Protein AF-A0A2V9BTN6-F1 (afdb_monomer_lite)

Secondary structure (DSSP, 8-state):
------------------S-B--STT--SBP-EEETTEEE-HHHHHHHHHHHHHHH-TTT-SS------HHHHHHHHHHHHHHHHHHHHH-TT--HHHHHHHHHHHHHHHHHHHHHHS----TTTTS---------------

Sequence (142 aa):
MGDRSESRGVGPVDTKLAQRNCCESACHSAAATSLDQQALCLNHFLLRCYAQLEAVDPRGQKSRELRVDLATVRAFIEECSRKALEVSLQSENLTNLERARLLDILLWASELFLVLRAPRVTFGDYAASPDTRGAKRMASRF

Foldseek 3Di:
DDDDDPDPDPDPPCPPPPFDFFPDPPGRHTFLFDAPNGGHRLVVLLVVLVVLLLVLDPVNDPDDPPPDDLVVSLVRLVRSLVGLVVSLVPPPDDDPVSNVSSVVSNVSSVVSNVVSPDPPPPPPPPPDDPPDDDDDDDDDDD

Structure (mmCIF, N/CA/C/O backbone):
data_AF-A0A2V9BTN6-F1
#
_entry.id   AF-A0A2V9BTN6-F1
#
loop_
_atom_site.group_PDB
_atom_site.id
_atom_site.type_symbol
_atom_site.label_atom_id
_atom_site.label_alt_id
_atom_site.label_comp_id
_atom_site.label_asym_id
_atom_site.label_entity_id
_atom_site.label_seq_id
_atom_site.pdbx_PDB_ins_code
_atom_site.Cartn_x
_atom_site.Cartn_y
_atom_site.Cartn_z
_atom_site.occupancy
_atom_site.B_iso_or_equiv
_atom_site.auth_seq_id
_atom_site.auth_comp_id
_atom_site.auth_asym_id
_atom_site.auth_atom_id
_atom_site.pdbx_PDB_model_num
ATOM 1 N N . MET A 1 1 ? 21.701 43.353 26.418 1.00 44.03 1 MET A N 1
ATOM 2 C CA . MET A 1 1 ? 20.963 43.387 25.138 1.00 44.03 1 MET A CA 1
ATOM 3 C C . MET A 1 1 ? 20.874 41.945 24.673 1.00 44.03 1 MET A C 1
ATOM 5 O O . MET A 1 1 ? 21.898 41.391 24.311 1.00 44.03 1 MET A O 1
ATOM 9 N N . GLY A 1 2 ? 19.726 41.305 24.909 1.00 40.38 2 GLY A N 1
ATOM 10 C CA . GLY A 1 2 ? 19.556 39.851 24.822 1.00 40.38 2 GLY A CA 1
ATOM 11 C C . GLY A 1 2 ? 19.148 39.361 23.432 1.00 40.38 2 GLY A C 1
ATOM 12 O O . GLY A 1 2 ? 18.464 40.071 22.697 1.00 40.38 2 GLY A O 1
ATOM 13 N N . ASP A 1 3 ? 19.609 38.148 23.141 1.00 38.88 3 ASP A N 1
ATOM 14 C CA . ASP A 1 3 ? 19.435 37.302 21.960 1.00 38.88 3 ASP A CA 1
ATOM 15 C C . ASP A 1 3 ? 18.065 37.337 21.266 1.00 38.88 3 ASP A C 1
ATOM 17 O O . ASP A 1 3 ? 17.017 37.144 21.884 1.00 38.88 3 ASP A O 1
ATOM 21 N N . ARG A 1 4 ? 18.093 37.452 19.931 1.00 45.94 4 ARG A N 1
ATOM 22 C CA . ARG A 1 4 ? 16.989 37.055 19.047 1.00 45.94 4 ARG A CA 1
ATOM 23 C C . ARG A 1 4 ? 17.222 35.617 18.588 1.00 45.94 4 ARG A C 1
ATOM 25 O O . ARG A 1 4 ? 17.919 35.377 17.610 1.00 45.94 4 ARG A O 1
ATOM 32 N N . SER A 1 5 ? 16.601 34.670 19.282 1.00 45.56 5 SER A N 1
ATOM 33 C CA . SER A 1 5 ? 16.391 33.322 18.752 1.00 45.56 5 SER A CA 1
ATOM 34 C C . SER A 1 5 ? 15.213 33.346 17.772 1.00 45.56 5 SER A C 1
ATOM 36 O O . SER A 1 5 ? 14.057 33.439 18.179 1.00 45.56 5 SER A O 1
ATOM 38 N N . GLU A 1 6 ? 15.501 33.283 16.471 1.00 45.09 6 GLU A N 1
ATOM 39 C CA . GLU A 1 6 ? 14.506 33.003 15.432 1.00 45.09 6 GLU A CA 1
ATOM 40 C C . GLU A 1 6 ? 14.178 31.507 15.431 1.00 45.09 6 GLU A C 1
ATOM 42 O O . GLU A 1 6 ? 14.824 30.688 14.779 1.00 45.09 6 GLU A O 1
ATOM 47 N N . SER A 1 7 ? 13.140 31.134 16.175 1.00 42.44 7 SER A N 1
ATOM 48 C CA . SER A 1 7 ? 12.521 29.818 16.053 1.00 42.44 7 SER A CA 1
ATOM 49 C C . SER A 1 7 ? 11.620 29.803 14.816 1.00 42.44 7 SER A C 1
ATOM 51 O O . SER A 1 7 ? 10.448 30.174 14.872 1.00 42.44 7 SER A O 1
ATOM 53 N N . ARG A 1 8 ? 12.164 29.362 13.675 1.00 42.91 8 ARG A N 1
ATOM 54 C CA . ARG A 1 8 ? 11.368 28.930 12.514 1.00 42.91 8 ARG A CA 1
ATOM 55 C C . ARG A 1 8 ? 10.612 27.653 12.886 1.00 42.91 8 ARG A C 1
ATOM 57 O O . ARG A 1 8 ? 11.092 26.543 12.675 1.00 42.91 8 ARG A O 1
ATOM 64 N N . GLY A 1 9 ? 9.430 27.826 13.469 1.00 39.28 9 GLY A N 1
ATOM 65 C CA . GLY A 1 9 ? 8.462 26.755 13.650 1.00 39.28 9 GLY A CA 1
ATOM 66 C C . GLY A 1 9 ? 7.950 26.298 12.288 1.00 39.28 9 GLY A C 1
ATOM 67 O O . GLY A 1 9 ? 7.172 26.998 11.644 1.00 39.28 9 GLY A O 1
ATOM 68 N N . VAL A 1 10 ? 8.403 25.129 11.841 1.00 50.78 10 VAL A N 1
ATOM 69 C CA . VAL A 1 10 ? 7.722 24.365 10.795 1.00 50.78 10 VAL A CA 1
ATOM 70 C C . VAL A 1 10 ? 6.405 23.911 11.413 1.00 50.78 10 VAL A C 1
ATOM 72 O O . VAL A 1 10 ? 6.391 23.056 12.296 1.00 50.78 10 VAL A O 1
ATOM 75 N N . GLY A 1 11 ? 5.313 24.570 11.025 1.00 40.47 11 GLY A N 1
ATOM 76 C CA . GLY A 1 11 ? 3.977 24.215 11.487 1.00 40.47 11 GLY A CA 1
ATOM 77 C C . GLY A 1 11 ? 3.644 22.763 11.129 1.00 40.47 11 GLY A C 1
ATOM 78 O O . GLY A 1 11 ? 4.127 22.260 10.108 1.00 40.47 11 GLY A O 1
ATOM 79 N N . PRO A 1 12 ? 2.828 22.078 11.945 1.00 46.53 12 PRO A N 1
ATOM 80 C CA . PRO A 1 12 ? 2.348 20.755 11.600 1.00 46.53 12 PRO A CA 1
ATOM 81 C C . PRO A 1 12 ? 1.526 20.882 10.317 1.00 46.53 12 PRO A C 1
ATOM 83 O O . PRO A 1 12 ? 0.566 21.650 10.246 1.00 46.53 12 PRO A O 1
ATOM 86 N N . VAL A 1 13 ? 1.928 20.149 9.280 1.00 53.28 13 VAL A N 1
ATOM 87 C CA . VAL A 1 13 ? 1.086 19.897 8.110 1.00 53.28 13 VAL A CA 1
ATOM 88 C C . VAL A 1 13 ? -0.055 18.993 8.560 1.00 53.28 13 VAL A C 1
ATOM 90 O O . VAL A 1 13 ? -0.032 17.778 8.380 1.00 53.28 13 VAL A O 1
ATOM 93 N N . ASP A 1 14 ? -1.042 19.614 9.201 1.00 49.50 14 ASP A N 1
ATOM 94 C CA . ASP A 1 14 ? -2.325 19.031 9.557 1.00 49.50 14 ASP A CA 1
ATOM 95 C C . ASP A 1 14 ? -3.089 18.787 8.254 1.00 49.50 14 ASP A C 1
ATOM 97 O O . ASP A 1 14 ? -3.955 19.551 7.821 1.00 49.50 14 ASP A O 1
ATOM 101 N N . THR A 1 15 ? -2.722 17.705 7.570 1.00 51.12 15 THR A N 1
ATOM 102 C CA . THR A 1 15 ? -3.526 17.156 6.483 1.00 51.12 15 THR A CA 1
ATOM 103 C C . THR A 1 15 ? -4.677 16.423 7.145 1.00 51.12 15 THR A C 1
ATOM 105 O O . THR A 1 15 ? -4.754 15.199 7.149 1.00 51.12 15 THR A O 1
ATOM 108 N N . LYS A 1 16 ? -5.563 17.199 7.773 1.00 49.19 16 LYS A N 1
ATOM 109 C CA . LYS A 1 16 ? -6.841 16.735 8.279 1.00 49.19 16 LYS A CA 1
ATOM 110 C C . LYS A 1 16 ? -7.566 16.190 7.058 1.00 49.19 16 LYS A C 1
ATOM 112 O O . LYS A 1 16 ? -8.104 16.959 6.262 1.00 49.19 16 LYS A O 1
ATOM 117 N N . LEU A 1 17 ? -7.505 14.873 6.860 1.00 54.03 17 LEU A N 1
ATOM 118 C CA . LEU A 1 17 ? -8.383 14.160 5.947 1.00 54.03 17 LEU A CA 1
ATOM 119 C C . LEU A 1 17 ? -9.787 14.541 6.398 1.00 54.03 17 LEU A C 1
ATOM 121 O O . LEU A 1 17 ? -10.294 14.027 7.394 1.00 54.03 17 LEU A O 1
ATOM 125 N N . ALA A 1 18 ? -10.362 15.551 5.737 1.00 51.16 18 ALA A N 1
ATOM 126 C CA . ALA A 1 18 ? -11.739 15.957 5.937 1.00 51.16 18 ALA A CA 1
ATOM 127 C C . ALA A 1 18 ? -12.548 14.667 5.950 1.00 51.16 18 ALA A C 1
ATOM 129 O O . ALA A 1 18 ? -12.333 13.861 5.048 1.00 51.16 18 ALA A O 1
ATOM 130 N N . GLN A 1 19 ? -13.363 14.452 6.989 1.00 58.34 19 GLN A N 1
ATOM 131 C CA . GLN A 1 19 ? -14.149 13.236 7.210 1.00 58.34 19 GLN A CA 1
ATOM 132 C C . GLN A 1 19 ? -14.859 12.836 5.916 1.00 58.34 19 GLN A C 1
ATOM 134 O O . GLN A 1 19 ? -15.944 13.311 5.590 1.00 58.34 19 GLN A O 1
ATOM 139 N N . ARG A 1 20 ? -14.186 12.006 5.132 1.00 74.38 20 ARG A N 1
ATOM 140 C CA . ARG A 1 20 ? -14.638 11.485 3.858 1.00 74.38 20 ARG A CA 1
ATOM 141 C C . ARG A 1 20 ? -14.792 10.004 4.101 1.00 74.38 20 ARG A C 1
ATOM 143 O O . ARG A 1 20 ? -13.949 9.379 4.743 1.00 74.38 20 ARG A O 1
ATOM 150 N N . ASN A 1 21 ? -15.896 9.455 3.630 1.00 90.19 21 ASN A N 1
ATOM 151 C CA . ASN A 1 21 ? -16.066 8.016 3.631 1.00 90.19 21 ASN A CA 1
ATOM 152 C C . ASN A 1 21 ? -15.182 7.416 2.540 1.00 90.19 21 ASN A C 1
ATOM 154 O O . ASN A 1 21 ? -14.773 8.103 1.599 1.00 90.19 21 ASN A O 1
ATOM 158 N N . CYS A 1 22 ? -14.886 6.133 2.688 1.00 93.56 22 CYS A N 1
ATOM 159 C CA . CYS A 1 22 ? -14.275 5.352 1.630 1.00 93.56 22 CYS A CA 1
ATOM 160 C C . CYS A 1 22 ? -15.092 5.498 0.335 1.00 93.56 22 CYS A C 1
ATOM 162 O O . CYS A 1 22 ? -16.316 5.407 0.365 1.00 93.56 22 CYS A O 1
ATOM 164 N N . CYS A 1 23 ? -14.425 5.729 -0.795 1.00 92.69 23 CYS A N 1
ATOM 165 C CA . CYS A 1 23 ? -15.085 5.926 -2.085 1.00 92.69 23 CYS A CA 1
ATOM 166 C C . CYS A 1 23 ? -15.519 4.619 -2.763 1.00 92.69 23 CYS A C 1
ATOM 168 O O . CYS A 1 23 ? -16.194 4.667 -3.787 1.00 92.69 23 CYS A O 1
ATOM 170 N N . GLU A 1 24 ? -15.124 3.465 -2.219 1.00 89.75 24 GLU A N 1
ATOM 171 C CA . GLU A 1 24 ? -15.551 2.159 -2.724 1.00 89.75 24 GLU A CA 1
ATOM 172 C C . GLU A 1 24 ? -17.053 1.943 -2.538 1.00 89.75 24 GLU A C 1
ATOM 174 O O . GLU A 1 24 ? -17.606 2.152 -1.452 1.00 89.75 24 GLU A O 1
ATOM 179 N N . SER A 1 25 ? -17.717 1.494 -3.605 1.00 80.44 25 SER A N 1
ATOM 180 C CA . SER A 1 25 ? -19.158 1.252 -3.595 1.00 80.44 25 SER A CA 1
ATOM 181 C C . SER A 1 25 ? -19.509 0.199 -2.542 1.00 80.44 25 SER A C 1
ATOM 183 O O . SER A 1 25 ? -18.883 -0.855 -2.495 1.00 80.44 25 SER A O 1
ATOM 185 N N . ALA A 1 26 ? -20.514 0.487 -1.711 1.00 87.12 26 ALA A N 1
ATOM 186 C CA . ALA A 1 26 ? -20.933 -0.305 -0.546 1.00 87.12 26 ALA A CA 1
ATOM 187 C C . ALA A 1 26 ? -20.013 -0.249 0.694 1.00 87.12 26 ALA A C 1
ATOM 189 O O . ALA A 1 26 ? -20.326 -0.879 1.709 1.00 87.12 26 ALA A O 1
ATOM 190 N N . CYS A 1 27 ? -18.935 0.545 0.684 1.00 91.81 27 CYS A N 1
ATOM 191 C CA . CYS A 1 27 ? -18.154 0.806 1.888 1.00 91.81 27 CYS A CA 1
ATOM 192 C C . CYS A 1 27 ? -18.684 2.033 2.642 1.00 91.81 27 CYS A C 1
ATOM 194 O O . CYS A 1 27 ? -18.744 3.133 2.104 1.00 91.81 27 CYS A O 1
ATOM 196 N N . HIS A 1 28 ? -19.009 1.856 3.922 1.00 89.00 28 HIS A N 1
ATOM 197 C CA . HIS A 1 28 ? -19.458 2.942 4.805 1.00 89.00 28 HIS A CA 1
ATOM 198 C C . HIS A 1 28 ? -18.395 3.342 5.838 1.00 89.00 28 HIS A C 1
ATOM 200 O O . HIS A 1 28 ? -18.660 4.129 6.742 1.00 89.00 28 HIS A O 1
ATOM 206 N N . SER A 1 29 ? -17.192 2.773 5.740 1.00 90.94 29 SER A N 1
ATOM 207 C CA . SER A 1 29 ? -16.096 3.061 6.662 1.00 90.94 29 SER A CA 1
ATOM 208 C C . SER A 1 29 ? -15.493 4.439 6.393 1.00 90.94 29 SER A C 1
ATOM 210 O O . SER A 1 29 ? -15.415 4.883 5.244 1.00 90.94 29 SER A O 1
ATOM 212 N N . ALA A 1 30 ? -14.996 5.083 7.450 1.00 91.31 30 ALA A N 1
ATOM 213 C CA . ALA A 1 30 ? -14.225 6.314 7.329 1.00 91.31 30 ALA A CA 1
ATOM 214 C C . ALA A 1 30 ? -12.954 6.083 6.495 1.00 91.31 30 ALA A C 1
ATOM 216 O O . ALA A 1 30 ? -12.308 5.033 6.601 1.00 91.31 30 ALA A O 1
ATOM 217 N N . ALA A 1 31 ? -12.596 7.059 5.663 1.00 92.88 31 ALA A N 1
ATOM 218 C CA . ALA A 1 31 ? -11.334 7.031 4.947 1.00 92.88 31 ALA A CA 1
ATOM 219 C C . ALA A 1 31 ? -10.174 7.180 5.938 1.00 92.88 31 ALA A C 1
ATOM 221 O O . ALA A 1 31 ? -10.172 8.073 6.783 1.00 92.88 31 ALA A O 1
ATOM 222 N N . ALA A 1 32 ? -9.189 6.297 5.809 1.00 92.25 32 ALA A N 1
ATOM 223 C CA . ALA A 1 32 ? -7.944 6.342 6.563 1.00 92.25 32 ALA A CA 1
ATOM 224 C C . ALA A 1 32 ? -6.860 7.103 5.792 1.00 92.25 32 ALA A C 1
ATOM 226 O O . ALA A 1 32 ? -5.973 7.696 6.392 1.00 92.25 32 ALA A O 1
ATOM 227 N N . THR A 1 33 ? -6.915 7.080 4.457 1.00 94.19 33 THR A N 1
ATOM 228 C CA . THR A 1 33 ? -5.950 7.769 3.598 1.00 94.19 33 THR A CA 1
ATOM 229 C C . THR A 1 33 ? -6.519 8.010 2.202 1.00 94.19 33 THR A C 1
ATOM 231 O O . THR A 1 33 ? -7.645 7.614 1.897 1.00 94.19 33 THR A O 1
ATOM 234 N N . SER A 1 34 ? -5.742 8.666 1.346 1.00 93.56 34 SER A N 1
ATOM 235 C CA . SER A 1 34 ? -6.013 8.779 -0.084 1.00 93.56 34 SER A CA 1
ATOM 236 C C . SER A 1 34 ? -4.938 8.050 -0.883 1.00 93.56 34 SER A C 1
ATOM 238 O O . SER A 1 34 ? -3.763 8.197 -0.562 1.00 93.56 34 SER A O 1
ATOM 240 N N . LEU A 1 35 ? -5.309 7.339 -1.940 1.00 93.81 35 LEU A N 1
ATOM 241 C CA . LEU A 1 35 ? -4.385 6.701 -2.882 1.00 93.81 35 LEU A CA 1
ATOM 242 C C . LEU A 1 35 ? -4.926 6.925 -4.292 1.00 93.81 35 LEU A C 1
ATOM 244 O O . LEU A 1 35 ? -6.116 6.696 -4.494 1.00 93.81 35 LEU A O 1
ATOM 248 N N . ASP A 1 36 ? -4.104 7.384 -5.243 1.00 90.31 36 ASP A N 1
ATOM 249 C CA . ASP A 1 36 ? -4.561 7.654 -6.618 1.00 90.31 36 ASP A CA 1
ATOM 250 C C . ASP A 1 36 ? -5.789 8.594 -6.645 1.00 90.31 36 ASP A C 1
ATOM 252 O O . ASP A 1 36 ? -6.806 8.353 -7.290 1.00 90.31 36 ASP A O 1
ATOM 256 N N . GLN A 1 37 ? -5.729 9.650 -5.822 1.00 89.44 37 GLN A N 1
ATOM 257 C CA . GLN A 1 37 ? -6.799 10.645 -5.613 1.00 89.44 37 GLN A CA 1
ATOM 258 C C . GLN A 1 37 ? -8.115 10.095 -5.023 1.00 89.44 37 GLN A C 1
ATOM 260 O O . GLN A 1 37 ? -9.080 10.843 -4.848 1.00 89.44 37 GLN A O 1
ATOM 265 N N . GLN A 1 38 ? -8.157 8.819 -4.643 1.00 91.94 38 GLN A N 1
ATOM 266 C CA . GLN A 1 38 ? -9.326 8.156 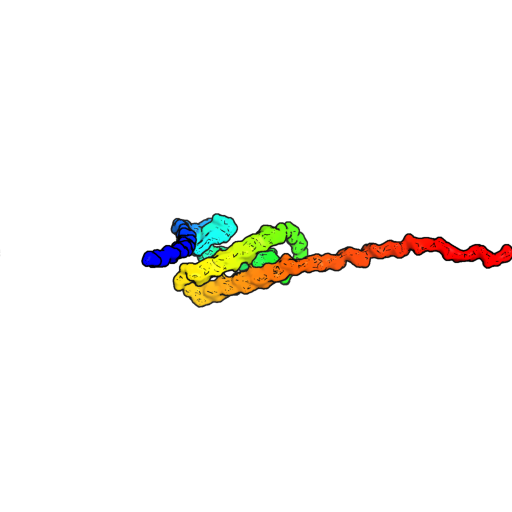-4.076 1.00 91.94 38 GLN A CA 1
ATOM 267 C C . GLN A 1 38 ? -9.205 8.034 -2.556 1.00 91.94 38 GLN A C 1
ATOM 269 O O . GLN A 1 38 ? -8.202 7.546 -2.043 1.00 91.94 38 GLN A O 1
ATOM 274 N N . ALA A 1 39 ? -10.219 8.493 -1.818 1.00 94.19 39 ALA A N 1
ATOM 275 C CA . ALA A 1 39 ? -10.267 8.368 -0.361 1.00 94.19 39 ALA A CA 1
ATOM 276 C C . ALA A 1 39 ? -10.672 6.938 0.023 1.00 94.19 39 ALA A C 1
ATOM 278 O O . ALA A 1 39 ? -11.772 6.503 -0.303 1.00 94.19 39 ALA A O 1
ATOM 279 N N . LEU A 1 40 ? -9.807 6.208 0.723 1.00 94.62 40 LEU A N 1
ATOM 280 C CA . LEU A 1 40 ? -9.992 4.791 1.034 1.00 94.62 40 LEU A CA 1
ATOM 281 C C . LEU A 1 40 ? -9.928 4.553 2.542 1.00 94.62 40 LEU A C 1
ATOM 283 O O . LEU A 1 40 ? -9.113 5.149 3.250 1.00 94.62 40 LEU A O 1
ATOM 287 N N . CYS A 1 41 ? -10.768 3.648 3.048 1.00 95.25 41 CYS A N 1
ATOM 288 C CA . CYS A 1 41 ? -10.557 3.083 4.380 1.00 95.25 41 CYS A CA 1
ATOM 289 C C . CYS A 1 41 ? -9.314 2.184 4.379 1.00 95.25 41 CYS A C 1
ATOM 291 O O . CYS A 1 41 ? -8.828 1.782 3.320 1.00 95.25 41 CYS A O 1
ATOM 293 N N . LEU A 1 42 ? -8.818 1.830 5.565 1.00 95.31 42 LEU A N 1
ATOM 294 C CA . LEU A 1 42 ? -7.598 1.034 5.700 1.00 95.31 42 LEU A CA 1
ATOM 295 C C . LEU A 1 42 ? -7.654 -0.279 4.906 1.00 95.31 42 LEU A C 1
ATOM 297 O O . LEU A 1 42 ? -6.726 -0.590 4.169 1.00 95.31 42 LEU A O 1
ATOM 301 N N . ASN A 1 43 ? -8.763 -1.016 4.979 1.00 95.75 43 ASN A N 1
ATOM 302 C CA . ASN A 1 43 ? -8.902 -2.284 4.258 1.00 95.75 43 ASN A CA 1
ATOM 303 C C . ASN A 1 43 ? -8.819 -2.114 2.736 1.00 95.75 43 ASN A C 1
ATOM 305 O O . ASN A 1 43 ? -8.092 -2.858 2.081 1.00 95.75 43 ASN A O 1
ATOM 309 N N . HIS A 1 44 ? -9.519 -1.128 2.171 1.00 96.44 44 HIS A N 1
ATOM 310 C CA . HIS A 1 44 ? -9.486 -0.888 0.726 1.00 96.44 44 HIS A CA 1
ATOM 311 C C . HIS A 1 44 ? -8.154 -0.304 0.262 1.00 96.44 44 HIS A C 1
ATOM 313 O O . HIS A 1 44 ? -7.684 -0.647 -0.819 1.00 96.44 44 HIS A O 1
ATOM 319 N N . PHE A 1 45 ? -7.506 0.507 1.099 1.00 96.75 45 PHE A N 1
ATOM 320 C CA . PHE A 1 45 ? -6.136 0.936 0.863 1.00 96.75 45 PHE A CA 1
ATOM 321 C C . PHE A 1 45 ? -5.189 -0.269 0.755 1.00 96.75 45 PHE A C 1
ATOM 323 O O . PHE A 1 45 ? -4.501 -0.407 -0.252 1.00 96.75 45 PHE A O 1
ATOM 330 N N . LEU A 1 46 ? -5.204 -1.180 1.737 1.00 97.06 46 LEU A N 1
ATOM 331 C CA . LEU A 1 46 ? -4.351 -2.375 1.739 1.00 97.06 46 LEU A CA 1
ATOM 332 C C . LEU A 1 46 ? -4.607 -3.260 0.511 1.00 97.06 46 LEU A C 1
ATOM 334 O O . LEU A 1 46 ? -3.663 -3.651 -0.170 1.00 97.06 46 LEU A O 1
ATOM 338 N N . LEU A 1 47 ? -5.877 -3.538 0.198 1.00 96.50 47 LEU A N 1
ATOM 339 C CA . LEU A 1 47 ? -6.256 -4.337 -0.972 1.00 96.50 47 LEU A CA 1
ATOM 340 C C . LEU A 1 47 ? -5.755 -3.715 -2.277 1.00 96.50 47 LEU A C 1
ATOM 342 O O . LEU A 1 47 ? -5.200 -4.423 -3.117 1.00 96.50 47 LEU A O 1
ATOM 346 N N . ARG A 1 48 ? -5.914 -2.396 -2.442 1.00 95.81 48 ARG A N 1
ATOM 347 C CA . ARG A 1 48 ? -5.473 -1.699 -3.654 1.00 95.81 48 ARG A CA 1
ATOM 348 C C . ARG A 1 48 ? -3.954 -1.674 -3.779 1.00 95.81 48 ARG A C 1
ATOM 350 O O . ARG A 1 48 ? -3.453 -1.884 -4.880 1.00 95.81 48 ARG A O 1
ATOM 357 N N . CYS A 1 49 ? -3.234 -1.478 -2.673 1.00 96.88 49 CYS A N 1
ATOM 358 C CA . CYS A 1 49 ? -1.779 -1.606 -2.643 1.00 96.88 49 CYS A CA 1
ATOM 359 C C . CYS A 1 49 ? -1.351 -3.000 -3.108 1.00 96.88 49 CYS A C 1
ATOM 361 O O . CYS A 1 49 ? -0.591 -3.104 -4.063 1.00 96.88 49 CYS A O 1
ATOM 363 N N . TYR A 1 50 ? -1.880 -4.065 -2.501 1.00 96.56 50 TYR A N 1
ATOM 364 C CA . TYR A 1 50 ? -1.502 -5.430 -2.868 1.00 96.56 50 TYR A CA 1
ATOM 365 C C . TYR A 1 50 ? -1.802 -5.760 -4.330 1.00 96.56 50 TYR A C 1
ATOM 367 O O . TYR A 1 50 ? -0.913 -6.233 -5.032 1.00 96.56 50 TYR A O 1
ATOM 375 N N . ALA A 1 51 ? -3.007 -5.448 -4.813 1.00 94.00 51 ALA A N 1
ATOM 376 C CA . ALA A 1 51 ? -3.394 -5.731 -6.194 1.00 94.00 51 ALA A CA 1
ATOM 377 C C . ALA A 1 51 ? -2.485 -5.027 -7.214 1.00 94.00 51 ALA A C 1
ATOM 379 O O . ALA A 1 51 ? -2.113 -5.607 -8.232 1.00 94.00 51 ALA A O 1
ATOM 380 N N . GLN A 1 52 ? -2.115 -3.773 -6.949 1.00 91.56 52 GLN A N 1
ATOM 381 C CA . GLN A 1 52 ? -1.259 -3.011 -7.854 1.00 91.56 52 GLN A CA 1
ATOM 382 C C . GLN A 1 52 ? 0.211 -3.426 -7.759 1.00 91.56 52 GLN A C 1
ATOM 384 O O . GLN A 1 52 ? 0.858 -3.551 -8.795 1.00 91.56 52 GLN A O 1
ATOM 389 N N . LEU A 1 53 ? 0.736 -3.688 -6.554 1.00 93.00 53 LEU A N 1
ATOM 390 C CA . LEU A 1 53 ? 2.102 -4.197 -6.377 1.00 93.00 53 LEU A CA 1
ATOM 391 C C . LEU A 1 53 ? 2.269 -5.560 -7.059 1.00 93.00 53 LEU A C 1
ATOM 393 O O . LEU A 1 53 ? 3.239 -5.763 -7.783 1.00 93.00 53 LEU A O 1
ATOM 397 N N . GLU A 1 54 ? 1.284 -6.450 -6.923 1.00 92.31 54 GLU A N 1
ATOM 398 C CA . GLU A 1 54 ? 1.251 -7.733 -7.629 1.00 92.31 54 GLU A CA 1
ATOM 399 C C . GLU A 1 54 ? 1.201 -7.545 -9.151 1.00 92.31 54 GLU A C 1
ATOM 401 O O . GLU A 1 54 ? 1.939 -8.201 -9.888 1.00 92.31 54 GLU A O 1
ATOM 406 N N . ALA A 1 55 ? 0.385 -6.605 -9.638 1.00 88.69 55 ALA A N 1
ATOM 407 C CA . ALA A 1 55 ? 0.268 -6.324 -11.064 1.00 88.69 55 ALA A CA 1
ATOM 408 C C . ALA A 1 55 ? 1.572 -5.808 -11.689 1.00 88.69 55 ALA A C 1
ATOM 410 O O . ALA A 1 55 ? 1.777 -6.009 -12.885 1.00 88.69 55 ALA A O 1
ATOM 411 N N . VAL A 1 56 ? 2.452 -5.158 -10.924 1.00 87.38 56 VAL A N 1
ATOM 412 C CA . VAL A 1 56 ? 3.725 -4.613 -11.430 1.00 87.38 56 VAL A CA 1
ATOM 413 C C . VAL A 1 56 ? 4.943 -5.459 -11.056 1.00 87.38 56 VAL A C 1
ATOM 415 O O . VAL A 1 56 ? 6.043 -5.158 -11.523 1.00 87.38 56 VAL A O 1
ATOM 418 N N . ASP A 1 57 ? 4.773 -6.520 -10.262 1.00 88.25 57 ASP A N 1
ATOM 419 C CA . ASP A 1 57 ? 5.872 -7.392 -9.857 1.00 88.25 57 ASP A CA 1
ATOM 420 C C . ASP A 1 57 ? 6.354 -8.254 -11.042 1.00 88.25 57 ASP A C 1
ATOM 422 O O . ASP A 1 57 ? 5.628 -9.133 -11.525 1.00 88.25 57 ASP A O 1
ATOM 426 N N . PRO A 1 58 ? 7.600 -8.066 -11.520 1.00 81.06 58 PRO A N 1
ATOM 427 C CA . PRO A 1 58 ? 8.124 -8.841 -12.639 1.00 81.06 58 PRO A CA 1
ATOM 428 C C . PRO A 1 58 ? 8.285 -10.332 -12.312 1.00 81.06 58 PRO A C 1
ATOM 430 O O . PRO A 1 58 ? 8.337 -11.142 -13.233 1.00 81.06 58 PRO A O 1
ATOM 433 N N . ARG A 1 59 ? 8.344 -10.714 -11.028 1.00 82.62 59 ARG A N 1
ATOM 434 C CA . ARG A 1 59 ? 8.446 -12.112 -10.580 1.00 82.62 59 ARG A CA 1
ATOM 435 C C . ARG A 1 59 ? 7.136 -12.878 -10.798 1.00 82.62 59 ARG A C 1
ATOM 437 O O . ARG A 1 59 ? 7.168 -14.093 -10.980 1.00 82.62 59 ARG A O 1
ATOM 444 N N . GLY A 1 60 ? 5.996 -12.181 -10.795 1.00 73.75 60 GLY A N 1
ATOM 445 C CA . GLY A 1 60 ? 4.665 -12.765 -11.002 1.00 73.75 60 GLY A CA 1
ATOM 446 C C . GLY A 1 60 ? 4.215 -12.806 -12.467 1.00 73.75 60 GLY A C 1
ATOM 447 O O . GLY A 1 60 ? 3.324 -13.578 -12.829 1.00 73.75 60 GLY A O 1
ATOM 448 N N . GLN A 1 61 ? 4.831 -12.006 -13.342 1.00 70.12 61 GLN A N 1
ATOM 449 C CA . GLN A 1 61 ? 4.407 -11.891 -14.736 1.00 70.12 61 GLN A CA 1
ATOM 450 C C . GLN A 1 61 ? 5.030 -12.974 -15.626 1.00 70.12 61 GLN A C 1
ATOM 452 O O . GLN A 1 61 ? 6.167 -12.866 -16.072 1.00 70.12 61 GLN A O 1
ATOM 457 N N . LYS A 1 62 ? 4.249 -14.013 -15.949 1.00 56.59 62 LYS A N 1
ATOM 458 C CA . LYS A 1 62 ? 4.731 -15.158 -16.743 1.00 56.59 62 LYS A CA 1
ATOM 459 C C . LYS A 1 62 ? 5.042 -14.876 -18.217 1.00 56.59 62 LYS A C 1
ATOM 461 O O . LYS A 1 62 ? 5.761 -15.673 -18.802 1.00 56.59 62 LYS A O 1
ATOM 466 N N . SER A 1 63 ? 4.543 -13.805 -18.836 1.00 51.31 63 SER A N 1
ATOM 467 C CA . SER A 1 63 ? 4.800 -13.541 -20.270 1.00 51.31 63 SER A CA 1
ATOM 468 C C . SER A 1 63 ? 4.147 -12.253 -20.781 1.00 51.31 63 SER A C 1
ATOM 470 O O . SER A 1 63 ? 3.673 -12.209 -21.917 1.00 51.31 63 SER A O 1
ATOM 472 N N . ARG A 1 64 ? 4.017 -11.213 -19.955 1.00 52.56 64 ARG A N 1
ATOM 473 C CA . ARG A 1 64 ? 3.408 -9.962 -20.412 1.00 52.56 64 ARG A CA 1
ATOM 474 C C . ARG A 1 64 ? 4.516 -8.930 -20.542 1.00 52.56 64 ARG A C 1
ATOM 476 O O . ARG A 1 64 ? 5.028 -8.421 -19.553 1.00 52.56 64 ARG A O 1
ATOM 483 N N . GLU A 1 65 ? 4.888 -8.625 -21.784 1.00 53.41 65 GLU A N 1
ATOM 484 C CA . GLU A 1 65 ? 5.525 -7.353 -22.132 1.00 53.41 65 GLU A CA 1
ATOM 485 C C . GLU A 1 65 ? 4.505 -6.252 -21.858 1.00 53.41 65 GLU A C 1
ATOM 487 O O . GLU A 1 65 ? 3.860 -5.692 -22.745 1.00 53.41 65 GLU A O 1
ATOM 492 N N . LEU A 1 66 ? 4.265 -6.003 -20.576 1.00 53.88 66 LEU A N 1
ATOM 493 C CA . LEU A 1 66 ? 3.448 -4.906 -20.145 1.00 53.88 66 LEU A CA 1
ATOM 494 C C . LEU A 1 66 ? 4.286 -3.669 -20.474 1.00 53.88 66 LEU A C 1
ATOM 496 O O . LEU A 1 66 ? 5.236 -3.339 -19.764 1.00 53.88 66 LEU A O 1
ATOM 500 N N . ARG A 1 67 ? 3.964 -3.012 -21.598 1.00 59.31 67 ARG A N 1
ATOM 501 C CA . ARG A 1 67 ? 4.402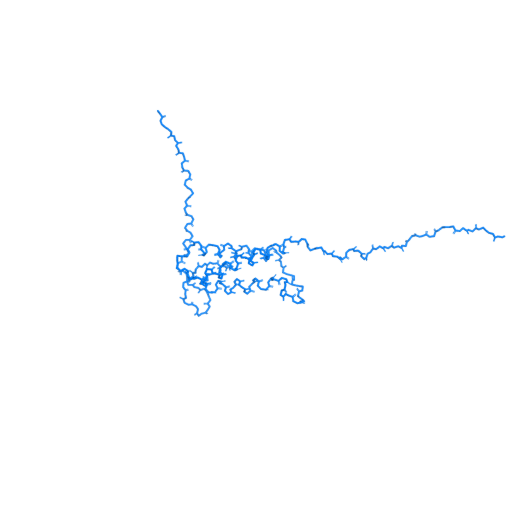 -1.644 -21.911 1.00 59.31 67 ARG A CA 1
ATOM 502 C C . ARG A 1 67 ? 3.757 -0.681 -20.908 1.00 59.31 67 ARG A C 1
ATOM 504 O O . ARG A 1 67 ? 3.014 0.214 -21.296 1.00 59.31 67 ARG A O 1
ATOM 511 N N . VAL A 1 68 ? 3.952 -0.918 -19.613 1.00 66.44 68 VAL A N 1
ATOM 512 C CA . VAL A 1 68 ? 3.572 0.056 -18.600 1.00 66.44 68 VAL A CA 1
ATOM 513 C C . VAL A 1 68 ? 4.592 1.158 -18.670 1.00 66.44 68 VAL A C 1
ATOM 515 O O . VAL A 1 68 ? 5.799 0.905 -18.729 1.00 66.44 68 VAL A O 1
ATOM 518 N N . ASP A 1 69 ? 4.093 2.380 -18.639 1.00 84.00 69 ASP A N 1
ATOM 519 C CA . ASP A 1 69 ? 4.933 3.517 -18.353 1.00 84.00 69 ASP A CA 1
ATOM 520 C C . ASP A 1 69 ? 5.606 3.322 -16.982 1.00 84.00 69 ASP A C 1
ATOM 522 O O . ASP A 1 69 ? 4.959 3.344 -15.932 1.00 84.00 69 ASP A O 1
ATOM 526 N N . LEU A 1 70 ? 6.924 3.103 -17.004 1.00 82.75 70 LEU A N 1
ATOM 527 C CA . LEU A 1 70 ? 7.731 2.910 -15.801 1.00 82.75 70 LEU A CA 1
ATOM 528 C C . LEU A 1 70 ? 7.663 4.124 -14.872 1.00 82.75 70 LEU A C 1
ATOM 530 O O . LEU A 1 70 ? 7.817 3.953 -13.664 1.00 82.75 70 LEU A O 1
ATOM 534 N N . ALA A 1 71 ? 7.442 5.330 -15.406 1.00 87.12 71 ALA A N 1
ATOM 535 C CA . ALA A 1 71 ? 7.285 6.525 -14.585 1.00 87.12 71 ALA A CA 1
ATOM 536 C C . ALA A 1 71 ? 5.994 6.450 -13.762 1.00 87.12 71 ALA A C 1
ATOM 538 O O . ALA A 1 71 ? 6.044 6.619 -12.545 1.00 87.12 71 ALA A O 1
ATOM 539 N N . THR A 1 72 ? 4.873 6.093 -14.394 1.00 88.50 72 THR A N 1
ATOM 540 C CA . THR A 1 72 ? 3.593 5.860 -13.709 1.00 88.50 72 THR A CA 1
ATOM 541 C C . THR A 1 72 ? 3.699 4.761 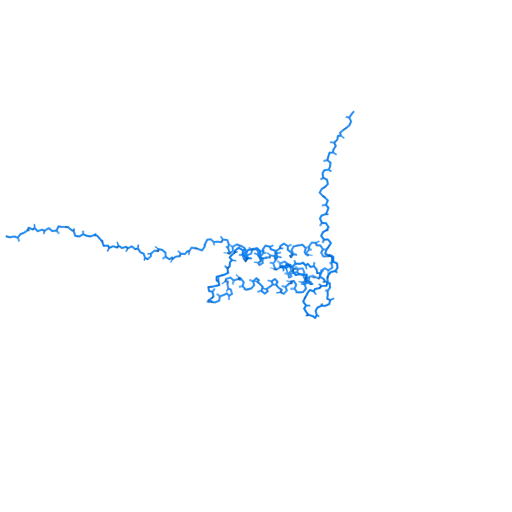-12.644 1.00 88.50 72 THR A C 1
ATOM 543 O O . THR A 1 72 ? 3.247 4.956 -11.517 1.00 88.50 72 THR A O 1
ATOM 546 N N . VAL A 1 73 ? 4.355 3.632 -12.947 1.00 89.44 73 VAL A N 1
ATOM 547 C CA . VAL A 1 73 ? 4.551 2.547 -11.961 1.00 89.44 73 VAL A CA 1
ATOM 548 C C . VAL A 1 73 ? 5.359 3.022 -10.758 1.00 89.44 73 VAL A C 1
ATOM 550 O O . VAL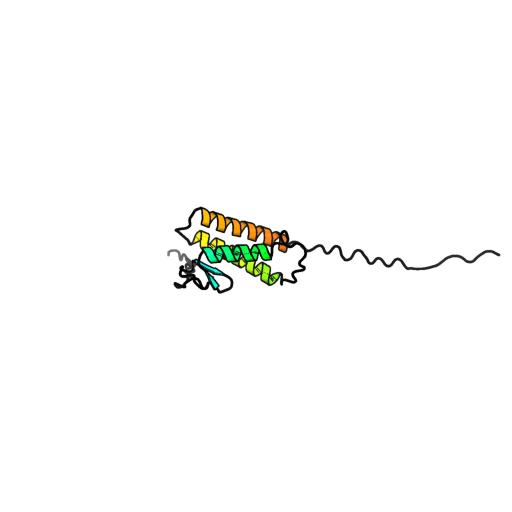 A 1 73 ? 4.980 2.766 -9.617 1.00 89.44 73 VAL A O 1
ATOM 553 N N . ARG A 1 74 ? 6.476 3.716 -10.999 1.00 90.00 74 ARG A N 1
ATOM 554 C CA . ARG A 1 74 ? 7.330 4.231 -9.921 1.00 90.00 74 ARG A CA 1
ATOM 555 C C . ARG A 1 74 ? 6.579 5.233 -9.053 1.00 90.00 74 ARG A C 1
ATOM 557 O O . ARG A 1 74 ? 6.628 5.104 -7.836 1.00 90.00 74 ARG A O 1
ATOM 564 N N . ALA A 1 75 ? 5.842 6.157 -9.668 1.00 91.88 75 ALA A N 1
ATOM 565 C CA . ALA A 1 75 ? 5.030 7.132 -8.946 1.00 91.88 75 ALA A CA 1
ATOM 566 C C . ALA A 1 75 ? 3.994 6.450 -8.040 1.00 91.88 75 ALA A C 1
ATOM 568 O O . ALA A 1 75 ? 3.831 6.845 -6.887 1.00 91.88 75 ALA A O 1
ATOM 569 N N . PHE A 1 76 ? 3.347 5.385 -8.524 1.00 92.50 76 PHE A N 1
ATOM 570 C CA . PHE A 1 76 ? 2.406 4.613 -7.718 1.00 92.50 76 PHE A CA 1
ATOM 571 C C . PHE A 1 76 ? 3.089 3.899 -6.539 1.00 92.50 76 PHE A C 1
ATOM 573 O O . PHE A 1 76 ? 2.609 3.984 -5.412 1.00 92.50 76 PHE A O 1
ATOM 580 N N . ILE A 1 77 ? 4.228 3.234 -6.763 1.00 93.88 77 ILE A N 1
ATOM 581 C CA . ILE A 1 77 ? 4.993 2.561 -5.695 1.00 93.88 77 ILE A CA 1
ATOM 582 C C . ILE A 1 77 ? 5.435 3.572 -4.623 1.00 93.88 77 ILE A C 1
ATOM 584 O O . ILE A 1 77 ? 5.302 3.313 -3.423 1.00 93.88 77 ILE A O 1
ATOM 588 N N . GLU A 1 78 ? 5.918 4.743 -5.042 1.00 94.62 78 GLU A N 1
ATOM 589 C CA . GLU A 1 78 ? 6.287 5.836 -4.139 1.00 94.62 78 GLU A CA 1
ATOM 590 C C . GLU A 1 78 ? 5.076 6.341 -3.343 1.00 94.62 78 GLU A C 1
ATOM 592 O O . GLU A 1 78 ? 5.167 6.496 -2.123 1.00 94.62 78 GLU A O 1
ATOM 597 N N . GLU A 1 79 ? 3.920 6.532 -3.987 1.00 95.38 79 GLU A N 1
ATOM 598 C CA . GLU A 1 79 ? 2.692 6.922 -3.295 1.00 95.38 79 GLU A CA 1
ATOM 599 C C . GLU A 1 79 ? 2.244 5.860 -2.282 1.00 95.38 79 GLU A C 1
ATOM 601 O O . GLU A 1 79 ? 1.985 6.206 -1.128 1.00 95.38 79 GLU A O 1
ATOM 606 N N . CYS A 1 80 ? 2.215 4.580 -2.667 1.00 94.94 80 CYS A N 1
ATOM 607 C CA . CYS A 1 80 ? 1.877 3.465 -1.782 1.00 94.94 80 CYS A CA 1
ATOM 608 C C . CYS A 1 80 ? 2.764 3.440 -0.541 1.00 94.94 80 CYS A C 1
ATOM 610 O O . CYS A 1 80 ? 2.250 3.364 0.576 1.00 94.94 80 CYS A O 1
ATOM 612 N N . SER A 1 81 ? 4.082 3.542 -0.728 1.00 96.56 81 SER A N 1
ATOM 613 C CA . SER A 1 81 ? 5.038 3.532 0.381 1.00 96.56 81 SER A CA 1
ATOM 614 C C . SER A 1 81 ? 4.821 4.725 1.320 1.00 96.56 81 SER A C 1
ATOM 616 O O . SER A 1 81 ? 4.648 4.550 2.527 1.00 96.56 81 SER A O 1
ATOM 618 N N . ARG A 1 82 ? 4.706 5.940 0.771 1.00 97.25 82 ARG A N 1
ATOM 619 C CA . ARG A 1 82 ? 4.446 7.158 1.543 1.00 97.25 82 ARG A CA 1
ATOM 620 C C . ARG A 1 82 ? 3.135 7.074 2.321 1.00 97.25 82 ARG A C 1
ATOM 622 O O . ARG A 1 82 ? 3.108 7.428 3.495 1.00 97.25 82 ARG A O 1
ATOM 629 N N . LYS A 1 83 ? 2.054 6.610 1.689 1.00 97.12 83 LYS A N 1
ATOM 630 C CA . LYS A 1 83 ? 0.733 6.509 2.322 1.00 97.12 83 LYS A CA 1
ATOM 631 C C . LYS A 1 83 ? 0.660 5.402 3.365 1.00 97.12 83 LYS A C 1
ATOM 633 O O . LYS A 1 83 ? 0.029 5.611 4.396 1.00 97.12 83 LYS A O 1
ATOM 638 N N . ALA A 1 84 ? 1.340 4.277 3.153 1.00 97.38 84 ALA A N 1
ATOM 639 C CA . ALA A 1 84 ? 1.451 3.229 4.163 1.00 97.38 84 ALA A CA 1
ATOM 640 C C . ALA A 1 84 ? 2.189 3.744 5.408 1.00 97.38 84 ALA A C 1
ATOM 642 O O . ALA A 1 84 ? 1.696 3.569 6.521 1.00 97.38 84 ALA A O 1
ATOM 643 N N . LEU A 1 85 ? 3.309 4.453 5.216 1.00 97.31 85 LEU A N 1
ATOM 644 C CA . LEU A 1 85 ? 4.066 5.065 6.308 1.00 97.31 85 LEU A CA 1
ATOM 645 C C . LEU A 1 85 ? 3.244 6.129 7.051 1.00 97.31 85 LEU A C 1
ATOM 647 O O . LEU A 1 85 ? 3.210 6.128 8.278 1.00 97.31 85 LEU A O 1
ATOM 651 N N . GLU A 1 86 ? 2.552 7.005 6.319 1.00 96.12 86 GLU A N 1
ATOM 652 C CA . GLU A 1 86 ? 1.665 8.027 6.888 1.00 96.12 86 GLU A CA 1
ATOM 653 C C . GLU A 1 86 ? 0.596 7.391 7.787 1.00 96.12 86 GLU A C 1
ATOM 655 O O . GLU A 1 86 ? 0.470 7.762 8.953 1.00 96.12 86 GLU A O 1
ATOM 660 N N . VAL A 1 87 ? -0.097 6.360 7.291 1.00 95.56 87 VAL A N 1
ATOM 661 C CA . VAL A 1 87 ? -1.100 5.617 8.066 1.00 95.56 87 VAL A CA 1
ATOM 662 C C . VAL A 1 87 ? -0.477 4.951 9.294 1.00 95.56 87 VAL A C 1
ATOM 664 O O . VAL A 1 87 ? -1.059 5.034 10.374 1.00 95.56 87 VAL A O 1
ATOM 667 N N . SER A 1 88 ? 0.696 4.319 9.161 1.00 95.75 88 SER A N 1
ATOM 668 C CA . SER A 1 88 ? 1.393 3.672 10.283 1.00 95.75 88 SER A CA 1
ATOM 669 C C . SER A 1 88 ? 1.767 4.641 11.403 1.00 95.75 88 SER A C 1
ATOM 671 O O . SER A 1 88 ? 1.748 4.245 12.566 1.00 95.75 88 SER A O 1
ATOM 673 N N . LEU A 1 89 ? 2.118 5.884 11.064 1.00 94.38 89 LEU A N 1
ATOM 674 C CA . LEU A 1 89 ? 2.557 6.892 12.031 1.00 94.38 89 LEU A CA 1
ATOM 675 C C . LEU A 1 89 ? 1.399 7.693 12.634 1.00 94.38 89 LEU A C 1
ATOM 677 O O . LEU A 1 89 ? 1.502 8.129 13.775 1.00 94.38 89 LEU A O 1
ATOM 681 N N . GLN A 1 90 ? 0.318 7.903 11.880 1.00 91.88 90 GLN A N 1
ATOM 682 C CA . GLN A 1 90 ? -0.799 8.758 12.298 1.00 91.88 90 GLN A CA 1
ATOM 683 C C . GLN A 1 90 ? -1.969 7.986 12.923 1.00 91.88 90 GLN A C 1
ATOM 685 O O . GLN A 1 90 ? -2.800 8.581 13.605 1.00 91.88 90 GLN A O 1
ATOM 690 N N . SER A 1 91 ? -2.068 6.673 12.700 1.00 89.00 91 SER A N 1
ATOM 691 C CA . SER A 1 91 ? -3.191 5.875 13.205 1.00 89.00 91 SER A CA 1
ATOM 692 C C . SER A 1 91 ? -2.896 5.301 14.591 1.00 89.00 91 SER A C 1
ATOM 694 O O . SER A 1 91 ? -2.129 4.349 14.737 1.00 89.00 91 SER A O 1
ATOM 696 N N . GLU A 1 92 ? -3.566 5.827 15.615 1.00 85.62 92 GLU A N 1
ATOM 697 C CA . GLU A 1 92 ? -3.380 5.388 17.007 1.00 85.62 92 GLU A CA 1
ATOM 698 C C . GLU A 1 92 ? -3.908 3.961 17.262 1.00 85.62 92 GLU A C 1
ATOM 700 O O . GLU A 1 92 ? -3.323 3.196 18.028 1.00 85.62 92 GLU A O 1
ATOM 705 N N . ASN A 1 93 ? -4.976 3.559 16.562 1.00 89.75 93 ASN A N 1
ATOM 706 C CA . ASN A 1 93 ? -5.753 2.347 16.859 1.00 89.75 93 ASN A CA 1
ATOM 707 C C . ASN A 1 93 ? -5.540 1.190 15.870 1.00 89.75 93 ASN A C 1
ATOM 709 O O . ASN A 1 93 ? -6.466 0.429 15.598 1.00 89.75 93 ASN A O 1
ATOM 713 N N . LEU A 1 94 ? -4.333 1.039 15.322 1.00 94.69 94 LEU A N 1
ATOM 714 C CA . LEU A 1 94 ? -4.033 -0.113 14.469 1.00 94.69 94 LEU A CA 1
ATOM 715 C C . LEU A 1 94 ? -3.968 -1.403 15.296 1.00 94.69 94 LEU A C 1
ATOM 717 O O . LEU A 1 94 ? -3.393 -1.447 16.385 1.00 94.69 94 LEU A O 1
ATOM 721 N N . THR A 1 95 ? -4.496 -2.486 14.748 1.00 96.31 95 THR A N 1
ATOM 722 C CA . THR A 1 95 ? -4.246 -3.847 15.220 1.00 96.31 95 THR A CA 1
ATOM 723 C C . THR A 1 95 ? -2.844 -4.304 14.808 1.00 96.31 95 THR A C 1
ATOM 725 O O . THR A 1 95 ? -2.233 -3.774 13.878 1.00 96.31 95 THR A O 1
ATOM 728 N N . ASN A 1 96 ? -2.314 -5.333 15.471 1.00 96.56 96 ASN A N 1
ATOM 729 C CA . ASN A 1 96 ? -1.018 -5.908 15.089 1.00 96.56 96 ASN A CA 1
ATOM 730 C C . ASN A 1 96 ? -1.026 -6.463 13.658 1.00 96.56 96 ASN A C 1
ATOM 732 O O . ASN A 1 96 ? -0.029 -6.341 12.952 1.00 96.56 96 ASN A O 1
ATOM 736 N N . LEU A 1 97 ? -2.159 -7.019 13.217 1.00 97.06 97 LEU A N 1
ATOM 737 C CA . LEU A 1 97 ? -2.325 -7.500 11.848 1.00 97.06 97 LEU A CA 1
ATOM 738 C C . LEU A 1 97 ? -2.250 -6.352 10.834 1.00 97.06 97 LEU A C 1
ATOM 740 O O . LEU A 1 97 ? -1.575 -6.475 9.817 1.00 97.06 97 LEU A O 1
ATOM 744 N N . GLU A 1 98 ? -2.910 -5.230 11.109 1.00 97.19 98 GLU A N 1
ATOM 745 C CA . GLU A 1 98 ? -2.856 -4.053 10.237 1.00 97.19 98 GLU A CA 1
ATOM 746 C C . GLU A 1 98 ? -1.450 -3.453 10.180 1.00 97.19 98 GLU A C 1
ATOM 748 O O . GLU A 1 98 ? -0.967 -3.153 9.091 1.00 97.19 98 GLU A O 1
ATOM 753 N N . ARG A 1 99 ? -0.754 -3.355 11.323 1.00 97.38 99 ARG A N 1
ATOM 754 C CA . ARG A 1 99 ? 0.656 -2.929 11.357 1.00 97.38 99 ARG A CA 1
ATOM 755 C C . ARG A 1 99 ? 1.542 -3.847 10.519 1.00 97.38 99 ARG A C 1
ATOM 757 O O . ARG A 1 99 ? 2.346 -3.355 9.733 1.00 97.38 99 ARG A O 1
ATOM 764 N N . ALA A 1 100 ? 1.369 -5.162 10.649 1.00 97.94 100 ALA A N 1
ATOM 765 C CA . ALA A 1 100 ? 2.125 -6.137 9.869 1.00 97.94 100 ALA A CA 1
ATOM 766 C C . ALA A 1 100 ? 1.878 -5.978 8.360 1.00 97.94 100 ALA A C 1
ATOM 768 O O . ALA A 1 100 ? 2.834 -5.967 7.594 1.00 97.94 100 ALA A O 1
ATOM 769 N N . ARG A 1 101 ? 0.624 -5.778 7.935 1.00 98.19 101 ARG A N 1
ATOM 770 C CA . ARG A 1 101 ? 0.282 -5.546 6.519 1.00 98.19 101 ARG A CA 1
ATOM 771 C C . ARG A 1 101 ? 0.857 -4.239 5.970 1.00 98.19 101 ARG A C 1
ATOM 773 O O . ARG A 1 101 ? 1.312 -4.198 4.834 1.00 98.19 101 ARG A O 1
ATOM 780 N N . LEU A 1 102 ? 0.863 -3.168 6.765 1.00 98.12 102 LEU A N 1
ATOM 781 C CA . LEU A 1 102 ? 1.481 -1.900 6.361 1.00 98.12 102 LEU A CA 1
ATOM 782 C C . LEU A 1 102 ? 3.002 -2.040 6.202 1.00 98.12 102 LEU A C 1
ATOM 784 O O . LEU A 1 102 ? 3.558 -1.550 5.222 1.00 98.12 102 LEU A O 1
ATOM 788 N N . LEU A 1 103 ? 3.662 -2.742 7.128 1.00 98.06 103 LEU A N 1
ATOM 789 C CA . LEU A 1 103 ? 5.093 -3.045 7.031 1.00 98.06 103 LEU A CA 1
ATOM 790 C C . LEU A 1 103 ? 5.414 -3.905 5.807 1.00 98.06 103 LEU A C 1
ATOM 792 O O . LEU A 1 103 ? 6.374 -3.622 5.100 1.00 98.06 103 LEU A O 1
ATOM 796 N N . ASP A 1 104 ? 4.594 -4.911 5.533 1.00 98.00 104 ASP A N 1
ATOM 797 C CA . ASP A 1 104 ? 4.723 -5.769 4.357 1.00 98.00 104 ASP A CA 1
ATOM 798 C C . ASP A 1 104 ? 4.636 -4.964 3.046 1.00 98.00 104 ASP A C 1
ATOM 800 O O . ASP A 1 104 ? 5.511 -5.075 2.189 1.00 98.00 104 ASP A O 1
ATOM 804 N N . ILE A 1 105 ? 3.674 -4.038 2.936 1.00 97.69 105 ILE A N 1
ATOM 805 C CA . ILE A 1 105 ? 3.584 -3.105 1.797 1.00 97.69 105 ILE A CA 1
ATOM 806 C C . ILE A 1 105 ? 4.851 -2.249 1.663 1.00 97.69 105 ILE A C 1
ATOM 808 O O . ILE A 1 105 ? 5.356 -2.082 0.553 1.00 97.69 105 ILE A O 1
ATOM 812 N N . LEU A 1 106 ? 5.374 -1.701 2.766 1.00 97.88 106 LEU A N 1
ATOM 813 C CA . LEU A 1 106 ? 6.591 -0.877 2.749 1.00 97.88 106 LEU A CA 1
ATOM 814 C C . LEU A 1 106 ? 7.812 -1.668 2.259 1.00 97.88 106 LEU A C 1
ATOM 816 O O . LEU A 1 106 ? 8.610 -1.154 1.468 1.00 97.88 106 LEU A O 1
ATOM 820 N N . LEU A 1 107 ? 7.948 -2.916 2.707 1.00 97.38 107 LEU A N 1
ATOM 821 C CA . LEU A 1 107 ? 9.032 -3.805 2.301 1.00 97.38 107 LEU A CA 1
ATOM 822 C C . LEU A 1 107 ? 8.907 -4.180 0.821 1.00 97.38 107 LEU A C 1
ATOM 824 O O . LEU A 1 107 ? 9.860 -3.990 0.065 1.00 97.38 107 LEU A O 1
ATOM 828 N N . TRP A 1 108 ? 7.725 -4.612 0.379 1.00 96.44 108 TRP A N 1
ATOM 829 C CA . TRP A 1 108 ? 7.503 -5.005 -1.013 1.00 96.44 108 TRP A CA 1
ATOM 830 C C . TRP A 1 108 ? 7.685 -3.827 -1.981 1.00 96.44 108 TRP A C 1
ATOM 832 O O . TRP A 1 108 ? 8.364 -3.959 -3.001 1.00 96.44 108 TRP A O 1
ATOM 842 N N . ALA A 1 109 ? 7.174 -2.640 -1.638 1.00 95.19 109 ALA A N 1
ATOM 843 C CA . ALA A 1 109 ? 7.397 -1.424 -2.418 1.00 95.19 109 ALA A CA 1
ATOM 844 C C . ALA A 1 109 ? 8.896 -1.100 -2.567 1.00 95.19 109 ALA A C 1
ATOM 846 O O . ALA A 1 109 ? 9.349 -0.752 -3.659 1.00 95.19 109 ALA A O 1
ATOM 847 N N . SER A 1 110 ? 9.677 -1.270 -1.495 1.00 93.75 110 SER A N 1
ATOM 848 C CA . SER A 1 110 ? 11.128 -1.042 -1.509 1.00 93.75 110 SER A CA 1
ATOM 849 C C . SER A 1 110 ? 11.857 -2.036 -2.416 1.00 93.75 110 SER A C 1
ATOM 851 O O . SER A 1 110 ? 12.721 -1.639 -3.199 1.00 93.75 110 SER A O 1
ATOM 853 N N . GLU A 1 111 ? 11.483 -3.317 -2.369 1.00 93.31 111 GLU A N 1
ATOM 854 C CA . GLU A 1 111 ? 12.027 -4.332 -3.277 1.00 93.31 111 GLU A CA 1
ATOM 855 C C . GLU A 1 111 ? 11.719 -4.006 -4.741 1.00 93.31 111 GLU A C 1
ATOM 857 O O . GLU A 1 111 ? 12.620 -4.004 -5.583 1.00 93.31 111 GLU A O 1
ATOM 862 N N . LEU A 1 112 ? 10.462 -3.680 -5.054 1.00 90.50 112 LEU A N 1
ATOM 863 C CA . LEU A 1 112 ? 10.052 -3.352 -6.419 1.00 90.50 112 LEU A CA 1
ATOM 864 C C . LEU A 1 112 ? 10.751 -2.098 -6.939 1.00 90.50 112 LEU A C 1
ATOM 866 O O . LEU A 1 112 ? 11.150 -2.060 -8.103 1.00 90.50 112 LEU A O 1
ATOM 870 N N . PHE A 1 113 ? 10.974 -1.098 -6.086 1.00 87.44 113 PHE A N 1
ATOM 871 C CA . PHE A 1 113 ? 11.733 0.089 -6.462 1.00 87.44 113 PHE A CA 1
ATOM 872 C C . PHE A 1 113 ? 13.170 -0.255 -6.885 1.00 87.44 113 PHE A C 1
ATOM 874 O O . PHE A 1 113 ? 13.666 0.276 -7.882 1.00 87.44 113 PHE A O 1
ATOM 881 N N . LEU A 1 114 ? 13.827 -1.186 -6.183 1.00 86.94 114 LEU A N 1
ATOM 882 C CA . LEU A 1 114 ? 15.166 -1.665 -6.544 1.00 86.94 114 LEU A CA 1
ATOM 883 C C . LEU A 1 114 ? 15.156 -2.434 -7.869 1.00 86.94 114 LEU A C 1
ATOM 885 O O . LEU A 1 114 ? 15.981 -2.159 -8.743 1.00 86.94 114 LEU A O 1
ATOM 889 N N . VAL A 1 115 ? 14.199 -3.347 -8.048 1.00 84.19 115 VAL A N 1
ATOM 890 C CA . VAL A 1 115 ? 14.090 -4.155 -9.273 1.00 84.19 115 VAL A CA 1
ATOM 891 C C . VAL A 1 115 ? 13.798 -3.278 -10.494 1.00 84.19 115 VAL A C 1
ATOM 893 O O . VAL A 1 115 ? 14.403 -3.462 -11.549 1.00 84.19 115 VAL A O 1
ATOM 896 N N . LEU A 1 116 ? 12.923 -2.280 -10.359 1.00 78.88 116 LEU A N 1
ATOM 897 C CA . LEU A 1 116 ? 12.557 -1.374 -11.451 1.00 78.88 116 LEU A CA 1
ATOM 898 C C . LEU A 1 116 ? 13.616 -0.301 -11.739 1.00 78.88 116 LEU A C 1
ATOM 900 O O . LEU A 1 116 ? 13.548 0.347 -12.788 1.00 78.88 116 LEU A O 1
ATOM 904 N N . ARG A 1 117 ? 14.573 -0.072 -10.832 1.00 76.62 117 ARG A N 1
ATOM 905 C CA . ARG A 1 117 ? 15.705 0.846 -11.036 1.00 76.62 117 ARG A CA 1
ATOM 906 C C . ARG A 1 117 ? 16.855 0.198 -11.809 1.00 76.62 117 ARG A C 1
ATOM 908 O O . ARG A 1 117 ? 17.617 0.925 -12.446 1.00 76.62 117 ARG A O 1
ATOM 915 N N . ALA A 1 118 ? 16.990 -1.127 -11.761 1.00 66.88 118 ALA A N 1
ATOM 916 C CA . ALA A 1 118 ? 18.053 -1.831 -12.466 1.00 66.88 118 ALA A CA 1
ATOM 917 C C . ALA A 1 118 ? 17.983 -1.543 -13.982 1.00 66.88 118 ALA A C 1
ATOM 919 O O . ALA A 1 118 ? 16.901 -1.644 -14.571 1.00 66.88 118 ALA A O 1
ATOM 920 N N . PRO A 1 119 ? 19.106 -1.185 -14.639 1.00 56.94 119 PRO A N 1
ATOM 921 C CA . PRO A 1 119 ? 19.146 -1.104 -16.091 1.00 56.94 119 PRO A CA 1
ATOM 922 C C . PRO A 1 119 ? 18.701 -2.451 -16.652 1.00 56.94 119 PRO A C 1
ATOM 924 O O . PRO A 1 119 ? 19.276 -3.487 -16.310 1.00 56.94 119 PRO A O 1
ATOM 927 N N . ARG A 1 120 ? 17.677 -2.458 -17.508 1.00 57.38 120 ARG A N 1
ATOM 928 C CA . ARG A 1 120 ? 17.379 -3.640 -18.315 1.00 57.38 120 ARG A CA 1
ATOM 929 C C . ARG A 1 120 ? 18.590 -3.820 -19.225 1.00 57.38 120 ARG A C 1
ATOM 931 O O . ARG A 1 120 ? 18.716 -3.097 -20.207 1.00 57.38 120 ARG A O 1
ATOM 938 N N . VAL A 1 121 ? 19.514 -4.713 -18.873 1.00 47.28 121 VAL A N 1
ATOM 939 C CA . VAL A 1 121 ? 20.578 -5.119 -19.794 1.00 47.28 121 VAL A CA 1
ATOM 940 C C . VAL A 1 121 ? 19.875 -5.862 -20.920 1.00 47.28 121 VAL A C 1
ATOM 942 O O . VAL A 1 121 ? 19.537 -7.039 -20.804 1.00 47.28 121 VAL A O 1
ATOM 945 N N . THR A 1 122 ? 19.555 -5.138 -21.986 1.00 45.59 122 THR A N 1
ATOM 946 C CA . THR A 1 122 ? 19.062 -5.711 -23.228 1.00 45.59 122 THR A CA 1
ATOM 947 C C . THR A 1 122 ? 20.228 -6.462 -23.852 1.00 45.59 122 THR A C 1
ATOM 949 O O . THR A 1 122 ? 21.068 -5.879 -24.531 1.00 45.59 122 THR A O 1
ATOM 952 N N . PHE A 1 123 ? 20.304 -7.771 -23.612 1.00 48.31 123 PHE A N 1
ATOM 953 C CA . PHE A 1 123 ? 21.194 -8.686 -24.334 1.00 48.31 123 PHE A CA 1
ATOM 954 C C . PHE A 1 123 ? 20.701 -8.881 -25.786 1.00 48.31 123 PHE A C 1
ATOM 956 O O . PHE A 1 123 ? 20.447 -9.998 -26.220 1.00 48.31 123 PHE A O 1
ATOM 963 N N . GLY A 1 124 ? 20.493 -7.780 -26.515 1.00 49.34 124 GLY A N 1
ATOM 964 C CA . GLY A 1 124 ? 19.944 -7.756 -27.874 1.00 49.34 124 GLY A CA 1
ATOM 965 C C . GLY A 1 124 ? 20.925 -7.294 -28.954 1.00 49.34 124 GLY A C 1
ATOM 966 O O . GLY A 1 124 ? 20.723 -7.624 -30.115 1.00 49.34 124 GLY A O 1
ATOM 967 N N . ASP A 1 125 ? 22.017 -6.610 -28.598 1.00 46.34 125 ASP A N 1
ATOM 968 C CA . ASP A 1 125 ? 22.875 -5.944 -29.596 1.00 46.34 125 ASP A CA 1
ATOM 969 C C . ASP A 1 125 ? 24.144 -6.725 -29.989 1.00 46.34 125 ASP A C 1
ATOM 971 O O . ASP A 1 125 ? 24.943 -6.252 -30.793 1.00 46.34 125 ASP A O 1
ATOM 975 N N . TYR A 1 126 ? 24.336 -7.953 -29.491 1.00 51.66 126 TYR A N 1
ATOM 976 C CA . TYR A 1 126 ? 25.491 -8.789 -29.871 1.00 51.66 126 TYR A CA 1
ATOM 977 C C . TYR A 1 126 ? 25.273 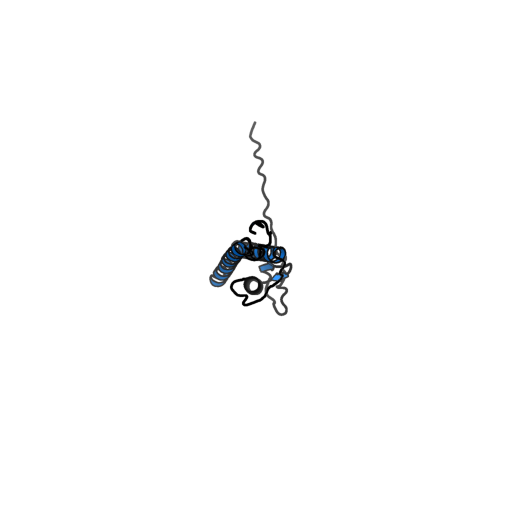-9.660 -31.121 1.00 51.66 126 TYR A C 1
ATOM 979 O O . TYR A 1 126 ? 26.137 -10.464 -31.463 1.00 51.66 126 TYR A O 1
ATOM 987 N N . ALA A 1 127 ? 24.162 -9.492 -31.842 1.00 52.03 127 ALA A N 1
ATOM 988 C CA . ALA A 1 127 ? 23.876 -10.228 -33.075 1.00 52.03 127 ALA A CA 1
ATOM 989 C C . ALA A 1 127 ? 23.957 -9.337 -34.328 1.00 52.03 127 ALA A C 1
ATOM 991 O O . ALA A 1 127 ? 23.075 -9.367 -35.178 1.00 52.03 127 ALA A O 1
ATOM 992 N N . ALA A 1 128 ? 25.017 -8.539 -34.463 1.00 48.31 128 ALA A N 1
ATOM 993 C CA . ALA A 1 128 ? 25.359 -7.912 -35.740 1.00 48.31 128 ALA A CA 1
ATOM 994 C C . ALA A 1 128 ? 26.868 -7.650 -35.840 1.00 48.31 128 ALA A C 1
ATOM 996 O O . ALA A 1 128 ? 27.321 -6.509 -35.818 1.00 48.31 128 ALA A O 1
ATOM 997 N N . SER A 1 129 ? 27.659 -8.717 -35.975 1.00 46.41 129 SER A N 1
ATOM 998 C CA . SER A 1 129 ? 28.978 -8.599 -36.604 1.00 46.41 129 SER A CA 1
ATOM 999 C C . SER A 1 129 ? 28.832 -8.989 -38.078 1.00 46.41 129 SER A C 1
ATOM 1001 O O . SER A 1 129 ? 28.677 -10.177 -38.368 1.00 46.41 129 SER A O 1
ATOM 1003 N N . PRO A 1 130 ? 28.819 -8.037 -39.030 1.00 48.34 130 PRO A N 1
ATOM 1004 C CA . PRO A 1 130 ? 28.927 -8.369 -40.438 1.00 48.34 130 PRO A CA 1
ATOM 1005 C C . PRO A 1 130 ? 30.398 -8.657 -40.753 1.00 48.34 130 PRO A C 1
ATOM 1007 O O . PRO A 1 130 ? 31.168 -7.755 -41.092 1.00 48.34 130 PRO A O 1
ATOM 1010 N N . ASP A 1 131 ? 30.794 -9.924 -40.649 1.00 52.94 131 ASP A N 1
ATOM 1011 C CA . ASP A 1 131 ? 32.051 -10.396 -41.224 1.00 52.94 131 ASP A CA 1
ATOM 1012 C C . ASP A 1 131 ? 31.876 -10.590 -42.737 1.00 52.94 131 ASP A C 1
ATOM 1014 O O . ASP A 1 131 ? 31.592 -11.679 -43.224 1.00 52.94 131 ASP A O 1
ATOM 1018 N N . THR A 1 132 ? 31.991 -9.497 -43.495 1.00 56.88 132 THR A N 1
ATOM 1019 C CA . THR A 1 132 ? 32.241 -9.551 -44.942 1.00 56.88 132 THR A CA 1
ATOM 1020 C C . THR A 1 132 ? 33.113 -8.374 -45.377 1.00 56.88 132 THR A C 1
ATOM 1022 O O . THR A 1 132 ? 32.629 -7.315 -45.785 1.00 56.88 132 THR A O 1
ATOM 1025 N N . ARG A 1 133 ? 34.432 -8.560 -45.320 1.00 49.78 133 ARG A N 1
ATOM 1026 C CA . ARG A 1 133 ? 35.422 -7.801 -46.105 1.00 49.78 133 ARG A CA 1
ATOM 1027 C C . ARG A 1 133 ? 36.659 -8.696 -46.201 1.00 49.78 133 ARG A C 1
ATOM 1029 O O . ARG A 1 133 ? 37.336 -8.915 -45.216 1.00 49.78 133 ARG A O 1
ATOM 1036 N N . GLY A 1 134 ? 36.980 -9.330 -47.315 1.00 43.41 134 GLY A N 1
ATOM 1037 C CA . GLY A 1 134 ? 37.019 -8.801 -48.667 1.00 43.41 134 GLY A CA 1
ATOM 1038 C C . GLY A 1 134 ? 38.368 -9.232 -49.242 1.00 43.41 134 GLY A C 1
ATOM 1039 O O . GLY A 1 134 ? 39.411 -8.999 -48.636 1.00 43.41 134 GLY A O 1
ATOM 1040 N N . ALA A 1 135 ? 38.310 -9.919 -50.378 1.00 51.09 135 ALA A N 1
ATOM 1041 C CA . ALA A 1 135 ? 39.412 -10.516 -51.119 1.00 51.09 135 ALA A CA 1
ATOM 1042 C C . ALA A 1 135 ? 40.683 -9.653 -51.218 1.00 51.09 135 ALA A C 1
ATOM 1044 O O . ALA A 1 135 ? 40.594 -8.448 -51.456 1.00 51.09 135 ALA A O 1
ATOM 1045 N N . LYS A 1 136 ? 41.854 -10.310 -51.160 1.00 51.19 136 LYS A N 1
ATOM 1046 C CA . LYS A 1 136 ? 43.057 -9.995 -51.960 1.00 51.19 136 LYS A CA 1
ATOM 1047 C C . LYS A 1 136 ? 44.170 -1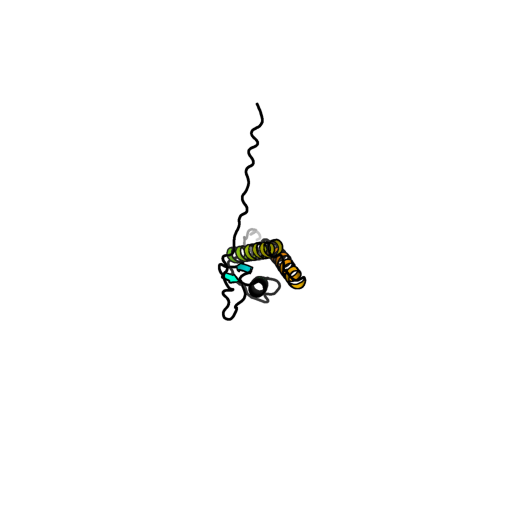1.034 -51.741 1.00 51.19 136 LYS A C 1
ATOM 1049 O O . LYS A 1 136 ? 44.488 -11.346 -50.597 1.00 51.19 136 LYS A O 1
ATOM 1054 N N . ARG A 1 137 ? 44.831 -11.389 -52.858 1.00 43.66 137 ARG A N 1
ATOM 1055 C CA . ARG A 1 137 ? 46.038 -12.233 -53.082 1.00 43.66 137 ARG A CA 1
ATOM 1056 C C . ARG A 1 137 ? 45.697 -13.646 -53.586 1.00 43.66 137 ARG A C 1
ATOM 1058 O O . ARG A 1 137 ? 44.874 -14.311 -52.987 1.00 43.66 137 ARG A O 1
ATOM 1065 N N . MET A 1 138 ? 46.276 -14.179 -54.662 1.00 42.28 138 MET A N 1
ATOM 1066 C CA . MET A 1 138 ? 47.408 -13.757 -55.494 1.00 42.28 138 MET A CA 1
ATOM 1067 C C . MET A 1 138 ? 47.308 -14.521 -56.826 1.00 42.28 138 MET A C 1
ATOM 1069 O O . MET A 1 138 ? 47.203 -15.744 -56.815 1.00 42.28 138 MET A O 1
ATOM 1073 N N . ALA A 1 139 ? 47.353 -13.817 -57.957 1.00 46.72 139 ALA A N 1
ATOM 1074 C CA . ALA A 1 139 ? 47.616 -14.426 -59.255 1.00 46.72 139 ALA A CA 1
ATOM 1075 C C . ALA A 1 139 ? 49.135 -14.435 -59.476 1.00 46.72 139 ALA A C 1
ATOM 1077 O O . ALA A 1 139 ? 49.757 -13.376 -59.540 1.00 46.72 139 ALA A O 1
ATOM 1078 N N . SER A 1 140 ? 49.730 -15.624 -59.539 1.00 43.72 140 SER A N 1
ATOM 1079 C CA . SER A 1 140 ? 51.003 -15.896 -60.221 1.00 43.72 140 SER A CA 1
ATOM 1080 C C . SER A 1 140 ? 51.266 -17.396 -60.211 1.00 43.72 140 SER A C 1
ATOM 1082 O O . SER A 1 140 ? 51.585 -17.939 -59.154 1.00 43.72 140 SER A O 1
ATOM 1084 N N . ARG A 1 141 ? 51.116 -18.029 -61.382 1.00 42.22 141 ARG A N 1
ATOM 1085 C CA . ARG A 1 141 ? 51.869 -19.195 -61.892 1.00 42.22 141 ARG A CA 1
ATOM 1086 C C . ARG A 1 141 ? 51.131 -19.759 -63.111 1.00 42.22 141 ARG A C 1
ATOM 1088 O O . ARG A 1 141 ? 50.142 -20.464 -62.940 1.00 42.22 141 ARG A O 1
ATOM 1095 N N . PHE A 1 142 ? 51.561 -19.369 -64.306 1.00 47.31 142 PHE A N 1
ATOM 1096 C CA . PHE A 1 142 ? 52.265 -20.182 -65.311 1.00 47.31 142 PHE A CA 1
ATOM 1097 C C . PHE A 1 142 ? 52.286 -19.426 -66.640 1.00 47.31 142 PHE A C 1
ATOM 1099 O O . PHE A 1 142 ? 51.240 -18.846 -67.000 1.00 47.31 142 PHE A O 1
#

pLDDT: mean 76.59, std 21.24, range [38.88, 98.19]

Radius of gyration: 27.34 Å; chains: 1; bounding box: 73×64×90 Å